Protein AF-A0A835A3Q5-F1 (afdb_monomer)

Structure (mmCIF, N/CA/C/O backbone):
data_AF-A0A835A3Q5-F1
#
_entry.id   AF-A0A835A3Q5-F1
#
loop_
_atom_site.group_PDB
_atom_site.id
_atom_site.type_symbol
_atom_site.label_atom_id
_atom_site.label_alt_id
_atom_site.label_comp_id
_atom_site.label_asym_id
_atom_site.label_entity_id
_atom_site.label_seq_id
_atom_site.pdbx_PDB_ins_code
_atom_site.Cartn_x
_atom_site.Cartn_y
_atom_site.Cartn_z
_atom_site.occupancy
_atom_site.B_iso_or_equiv
_atom_site.auth_seq_id
_atom_site.auth_comp_id
_atom_site.auth_asym_id
_atom_site.auth_atom_id
_atom_site.pdbx_PDB_model_num
ATOM 1 N N . MET A 1 1 ? -28.099 3.106 15.266 1.00 42.59 1 MET A N 1
ATOM 2 C CA . MET A 1 1 ? -26.995 2.914 14.306 1.00 42.59 1 MET A CA 1
ATOM 3 C C . MET A 1 1 ? -25.871 3.809 14.776 1.00 42.59 1 MET A C 1
ATOM 5 O O . MET A 1 1 ? -26.064 5.013 14.801 1.00 42.59 1 MET A O 1
ATOM 9 N N . VAL A 1 2 ? -24.796 3.236 15.315 1.00 49.69 2 VAL A N 1
ATOM 10 C CA . VAL A 1 2 ? -23.665 4.020 15.823 1.00 49.69 2 VAL A CA 1
ATOM 11 C C . VAL A 1 2 ? -22.774 4.355 14.636 1.00 49.69 2 VAL A C 1
ATOM 13 O O . VAL A 1 2 ? -22.034 3.507 14.149 1.00 49.69 2 VAL A O 1
ATOM 16 N N . GLU A 1 3 ? -22.913 5.569 14.110 1.00 52.03 3 GLU A N 1
ATOM 17 C CA . GLU A 1 3 ? -21.874 6.146 13.265 1.00 52.03 3 GLU A CA 1
ATOM 18 C C . GLU A 1 3 ? -20.601 6.182 14.109 1.00 52.03 3 GLU A C 1
ATOM 20 O O . GLU A 1 3 ? -20.527 6.871 15.128 1.00 52.03 3 GLU A O 1
ATOM 25 N N . ALA A 1 4 ? -19.637 5.336 13.757 1.00 55.69 4 ALA A N 1
ATOM 26 C CA . ALA A 1 4 ? -18.360 5.279 14.436 1.00 55.69 4 ALA A CA 1
ATOM 27 C C . ALA A 1 4 ? -17.599 6.571 14.118 1.00 55.69 4 ALA A C 1
ATOM 29 O O . ALA A 1 4 ? -16.970 6.708 13.072 1.00 55.69 4 ALA A O 1
ATOM 30 N N . THR A 1 5 ? -17.681 7.535 15.029 1.00 60.12 5 THR A N 1
ATOM 31 C CA . THR A 1 5 ? -16.909 8.778 15.037 1.00 60.12 5 THR A CA 1
ATOM 32 C C . THR A 1 5 ? -15.443 8.486 15.365 1.00 60.12 5 THR A C 1
ATOM 34 O O . THR A 1 5 ? -14.945 8.852 16.427 1.00 60.12 5 THR A O 1
ATOM 37 N N . MET A 1 6 ? -14.739 7.780 14.485 1.00 59.06 6 MET A N 1
ATOM 38 C CA . MET A 1 6 ? -13.281 7.706 14.520 1.00 59.06 6 MET A CA 1
ATOM 39 C C . MET A 1 6 ? -12.750 8.474 13.316 1.00 59.06 6 MET A C 1
ATOM 41 O O . MET A 1 6 ? -12.572 7.930 12.233 1.00 59.06 6 MET A O 1
ATOM 45 N N . SER A 1 7 ? -12.512 9.772 13.515 1.00 66.38 7 SER A N 1
ATOM 46 C CA . SER A 1 7 ? -11.921 10.675 12.515 1.00 66.38 7 SER A CA 1
ATOM 47 C C . SER A 1 7 ? -10.456 10.346 12.196 1.00 66.38 7 SER A C 1
ATOM 49 O O . SER A 1 7 ? -9.840 11.006 11.363 1.00 66.38 7 SER A O 1
ATOM 51 N N . SER A 1 8 ? -9.875 9.362 12.884 1.00 64.25 8 SER A N 1
ATOM 52 C CA . SER A 1 8 ? -8.504 8.907 12.713 1.00 64.25 8 SER A CA 1
ATOM 53 C C . SER A 1 8 ? -8.434 7.389 12.856 1.00 64.25 8 SER A C 1
ATOM 55 O O . SER A 1 8 ? -9.007 6.800 13.771 1.00 64.25 8 SER A O 1
ATOM 57 N N . ILE A 1 9 ? -7.70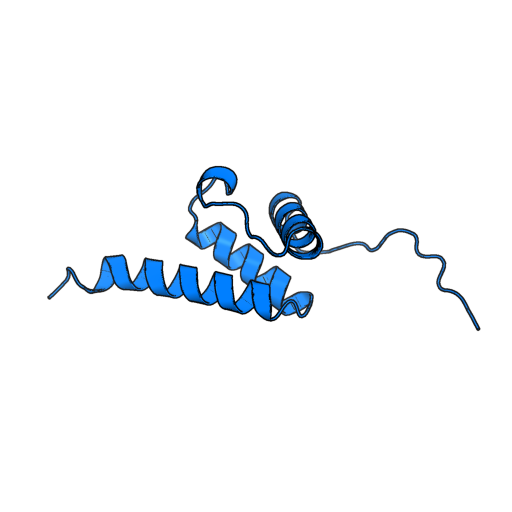7 6.759 11.936 1.00 75.50 9 ILE A N 1
ATOM 58 C CA . ILE A 1 9 ? -7.385 5.335 11.975 1.00 75.50 9 ILE A CA 1
ATOM 59 C C . ILE A 1 9 ? -5.887 5.249 12.238 1.00 75.50 9 ILE A C 1
ATOM 61 O O . ILE A 1 9 ? -5.082 5.798 11.485 1.00 75.50 9 ILE A O 1
ATOM 65 N N . THR A 1 10 ? -5.504 4.595 13.329 1.00 75.75 10 THR A N 1
ATOM 66 C CA . THR A 1 10 ? -4.099 4.328 13.636 1.00 75.75 10 THR A CA 1
ATOM 67 C C . THR A 1 10 ? -3.612 3.184 12.762 1.00 75.75 10 THR A C 1
ATOM 69 O O . THR A 1 10 ? -4.003 2.033 12.953 1.00 75.75 10 THR A O 1
ATOM 72 N N . LEU A 1 11 ? -2.756 3.503 11.799 1.00 75.88 11 LEU A N 1
ATOM 73 C CA . LEU A 1 11 ? -2.113 2.512 10.950 1.00 75.88 11 LEU A CA 1
ATOM 74 C C . LEU A 1 11 ? -0.818 2.068 11.632 1.00 75.88 11 LEU A C 1
ATOM 76 O O . LEU A 1 11 ? 0.139 2.835 11.724 1.00 75.88 11 LEU A O 1
ATOM 80 N N . HIS A 1 12 ? -0.807 0.847 12.156 1.00 73.69 12 HIS A N 1
ATOM 81 C CA . HIS A 1 12 ? 0.386 0.252 12.753 1.00 73.69 12 HIS A CA 1
ATO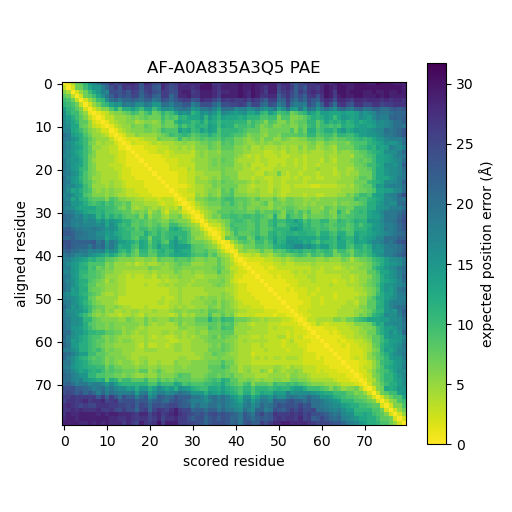M 82 C C . HIS A 1 12 ? 1.198 -0.468 11.674 1.00 73.69 12 HIS A C 1
ATOM 84 O O . HIS A 1 12 ? 0.625 -1.044 10.749 1.00 73.69 12 HIS A O 1
ATOM 90 N N . ASP A 1 13 ? 2.527 -0.454 11.818 1.00 73.31 13 ASP A N 1
ATOM 91 C CA . ASP A 1 13 ? 3.444 -1.211 10.954 1.00 73.31 13 ASP A CA 1
ATOM 92 C C . ASP A 1 13 ? 3.433 -0.751 9.478 1.00 73.31 13 ASP A C 1
ATOM 94 O O . ASP A 1 13 ? 3.648 -1.529 8.550 1.00 73.31 13 ASP A O 1
ATOM 98 N N . ILE A 1 14 ? 3.164 0.541 9.257 1.00 77.69 14 ILE A N 1
ATOM 99 C CA . ILE A 1 14 ? 3.337 1.208 7.967 1.00 77.69 14 ILE A CA 1
ATOM 100 C C . ILE A 1 14 ? 4.228 2.434 8.144 1.00 77.69 14 ILE A C 1
ATOM 102 O O . ILE A 1 14 ? 4.007 3.265 9.026 1.00 77.69 14 ILE A O 1
ATOM 106 N N . GLU A 1 15 ? 5.246 2.562 7.299 1.00 80.06 15 GLU A N 1
ATOM 107 C CA . GLU A 1 15 ? 6.053 3.776 7.283 1.00 80.06 15 GLU A CA 1
ATOM 108 C C . GLU A 1 15 ? 5.275 4.932 6.639 1.00 80.06 15 GLU A C 1
ATOM 110 O O . GLU A 1 15 ? 4.537 4.729 5.668 1.00 80.06 15 GLU A O 1
ATOM 115 N N . PRO A 1 16 ? 5.454 6.174 7.122 1.00 79.81 16 PRO A N 1
ATOM 116 C CA . PRO A 1 16 ? 4.750 7.335 6.583 1.00 79.81 16 PRO A CA 1
ATOM 117 C C . PRO A 1 16 ? 5.039 7.562 5.092 1.00 79.81 16 PRO A C 1
ATOM 119 O O . PRO A 1 16 ? 4.175 8.061 4.372 1.00 79.81 16 PRO A O 1
ATOM 122 N N . ALA A 1 17 ? 6.222 7.163 4.611 1.00 79.19 17 ALA A N 1
ATOM 123 C CA . ALA A 1 17 ? 6.561 7.187 3.191 1.00 79.19 17 ALA A CA 1
ATOM 124 C C . ALA A 1 17 ? 5.694 6.200 2.388 1.00 79.19 17 ALA A C 1
ATOM 126 O O . ALA A 1 17 ? 5.027 6.604 1.440 1.00 79.19 17 ALA A O 1
ATOM 127 N N . THR A 1 18 ? 5.612 4.940 2.824 1.00 80.69 18 THR A N 1
ATOM 128 C CA . THR A 1 18 ? 4.756 3.902 2.227 1.00 80.69 18 THR A CA 1
ATOM 129 C C . THR A 1 18 ? 3.292 4.330 2.194 1.00 80.69 18 THR A C 1
ATOM 131 O O . THR A 1 18 ? 2.629 4.209 1.166 1.00 80.69 18 THR A O 1
ATOM 134 N N . PHE A 1 19 ? 2.787 4.897 3.293 1.00 82.88 19 PHE A N 1
ATOM 135 C CA . PHE A 1 19 ? 1.400 5.345 3.369 1.00 82.88 19 PHE A CA 1
ATOM 136 C C . PHE A 1 19 ? 1.085 6.479 2.387 1.00 82.88 19 PHE A C 1
ATOM 138 O O . PHE A 1 19 ? 0.040 6.458 1.738 1.00 82.88 19 PHE A O 1
ATOM 145 N N . ARG A 1 20 ? 1.996 7.449 2.225 1.00 82.00 20 ARG A N 1
ATOM 146 C CA . ARG A 1 20 ? 1.838 8.514 1.220 1.00 82.00 20 ARG A CA 1
ATOM 14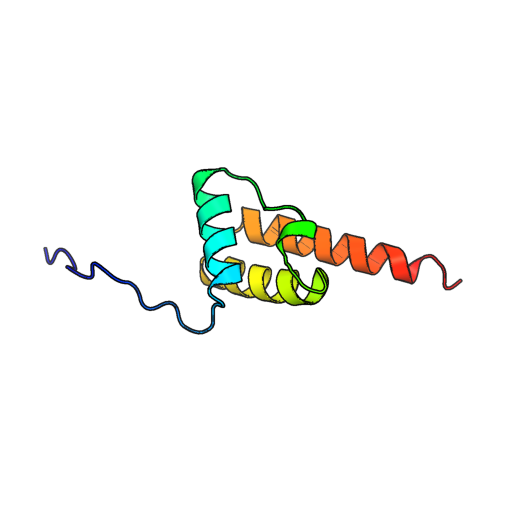7 C C . ARG A 1 20 ? 1.705 7.948 -0.187 1.00 82.00 20 ARG A C 1
ATOM 149 O O . ARG A 1 20 ? 0.850 8.405 -0.936 1.00 82.00 20 ARG A O 1
ATOM 156 N N . ILE A 1 21 ? 2.501 6.934 -0.517 1.00 81.62 21 ILE A N 1
ATOM 157 C CA . ILE A 1 21 ? 2.432 6.265 -1.816 1.00 81.62 21 ILE A CA 1
ATOM 158 C C . ILE A 1 21 ? 1.095 5.541 -1.990 1.00 81.62 21 ILE A C 1
ATOM 160 O O . ILE A 1 21 ? 0.478 5.662 -3.043 1.00 81.62 21 ILE A O 1
ATOM 164 N N . MET A 1 22 ? 0.622 4.825 -0.966 1.00 82.50 22 MET A N 1
ATOM 165 C CA . MET A 1 22 ? -0.683 4.156 -1.017 1.00 82.50 22 MET A CA 1
ATOM 166 C C . MET A 1 22 ? -1.821 5.150 -1.231 1.00 82.50 22 MET A C 1
ATOM 168 O O . MET A 1 22 ? -2.684 4.914 -2.071 1.00 82.50 22 MET A O 1
ATOM 172 N N . LEU A 1 23 ? -1.807 6.274 -0.508 1.00 83.56 23 LEU A N 1
ATOM 173 C CA . LEU A 1 23 ? -2.778 7.346 -0.703 1.00 83.56 23 LEU A CA 1
ATOM 174 C C . LEU A 1 23 ? -2.699 7.901 -2.121 1.00 83.56 23 LEU A C 1
ATOM 176 O O . LEU A 1 23 ? -3.715 7.997 -2.795 1.00 83.56 23 LEU A O 1
ATOM 180 N N . GLN A 1 24 ? -1.502 8.225 -2.601 1.00 83.44 24 GLN A N 1
ATOM 181 C CA . GLN A 1 24 ? -1.331 8.736 -3.953 1.00 83.44 24 GLN A CA 1
ATOM 182 C C . GLN A 1 24 ? -1.863 7.739 -4.984 1.00 83.44 24 GLN A C 1
ATOM 184 O O . GLN A 1 24 ? -2.678 8.118 -5.812 1.00 83.44 24 GLN A O 1
ATOM 189 N N . PHE A 1 25 ? -1.534 6.453 -4.861 1.00 84.12 25 PHE A N 1
ATOM 190 C CA . PHE A 1 25 ? -2.088 5.407 -5.714 1.00 84.12 25 PHE A CA 1
ATOM 191 C C . PHE A 1 25 ? -3.619 5.336 -5.632 1.00 84.12 25 PHE A C 1
ATOM 193 O O . PHE A 1 25 ? -4.278 5.217 -6.654 1.00 84.12 25 PHE A O 1
ATOM 200 N N . MET A 1 26 ? -4.213 5.467 -4.447 1.00 82.38 26 MET A N 1
ATOM 201 C CA . MET A 1 26 ? -5.670 5.438 -4.294 1.00 82.38 26 MET A CA 1
ATOM 202 C C . MET A 1 26 ? -6.367 6.639 -4.956 1.00 82.38 26 MET A C 1
ATOM 204 O O . MET A 1 26 ? -7.499 6.510 -5.416 1.00 82.38 26 MET A O 1
ATOM 208 N N . TYR A 1 27 ? -5.698 7.792 -5.024 1.00 84.00 27 TYR A N 1
ATOM 209 C CA . TYR A 1 27 ? -6.246 9.022 -5.605 1.00 84.00 27 TYR A CA 1
ATOM 210 C C . TYR A 1 27 ? -5.901 9.225 -7.088 1.00 84.00 27 TYR A C 1
ATOM 212 O O . TYR A 1 27 ? -6.697 9.807 -7.820 1.00 84.00 27 TYR A O 1
ATOM 220 N N . THR A 1 28 ? -4.726 8.784 -7.538 1.00 82.12 28 THR A N 1
ATOM 221 C CA . THR A 1 28 ? -4.221 8.999 -8.905 1.00 82.12 28 THR A CA 1
ATOM 222 C C . THR A 1 28 ? -4.066 7.711 -9.706 1.00 82.12 28 THR A C 1
ATOM 224 O O . THR A 1 28 ? -3.665 7.778 -10.863 1.00 82.12 28 THR A O 1
ATOM 227 N N . ASP A 1 29 ? -4.338 6.549 -9.106 1.00 80.12 29 ASP A N 1
ATOM 228 C CA . ASP A 1 29 ? -4.201 5.212 -9.710 1.00 80.12 29 ASP A CA 1
ATOM 229 C C . ASP A 1 29 ? -2.785 4.915 -10.257 1.00 80.12 29 ASP A C 1
ATOM 231 O O . ASP A 1 29 ? -2.572 4.002 -11.058 1.00 80.12 29 ASP A O 1
ATOM 235 N N . ALA A 1 30 ? -1.802 5.694 -9.794 1.00 77.12 30 ALA A N 1
ATOM 236 C CA . ALA A 1 30 ? -0.430 5.720 -10.280 1.00 77.12 30 ALA A CA 1
ATOM 237 C C . ALA A 1 30 ? 0.554 5.623 -9.113 1.00 77.12 30 ALA A C 1
ATOM 239 O O . ALA A 1 30 ? 0.434 6.347 -8.122 1.00 77.12 30 ALA A O 1
ATOM 240 N N . LEU A 1 31 ? 1.537 4.730 -9.243 1.00 73.00 31 LEU A N 1
ATOM 241 C CA . LEU A 1 31 ? 2.651 4.649 -8.306 1.00 73.00 31 LEU A CA 1
ATOM 242 C C . LEU A 1 31 ? 3.697 5.727 -8.621 1.00 73.00 31 LEU A C 1
ATOM 244 O O . LEU A 1 31 ? 3.990 5.968 -9.794 1.00 73.00 31 LEU A O 1
ATOM 248 N N . PRO A 1 32 ? 4.310 6.332 -7.595 1.00 69.88 32 PRO A N 1
ATOM 249 C CA . PRO A 1 32 ? 5.497 7.142 -7.774 1.00 69.88 32 PRO A CA 1
ATOM 250 C C . PRO A 1 32 ? 6.639 6.282 -8.329 1.00 69.88 32 PRO A C 1
ATOM 252 O O . PRO A 1 32 ? 6.761 5.093 -8.023 1.00 69.88 32 PRO A O 1
ATOM 255 N N . GLY A 1 33 ? 7.450 6.890 -9.194 1.00 66.12 33 GLY A N 1
ATOM 256 C CA . GLY A 1 33 ? 8.622 6.239 -9.775 1.00 66.12 33 GLY A CA 1
ATOM 257 C C . GLY A 1 33 ? 9.686 5.929 -8.723 1.00 66.12 33 GLY A C 1
ATOM 258 O O . GLY A 1 33 ? 9.706 6.552 -7.664 1.00 66.12 33 GLY A O 1
ATOM 259 N N . ASP A 1 34 ? 10.583 4.996 -9.043 1.00 64.75 34 ASP A N 1
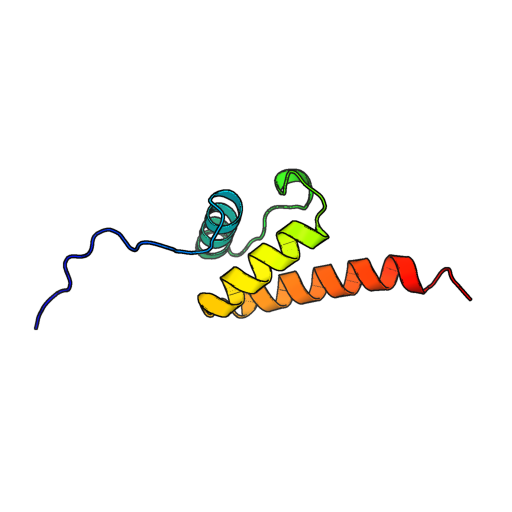ATOM 260 C CA . ASP A 1 34 ? 11.675 4.518 -8.178 1.00 64.75 34 ASP A CA 1
ATOM 261 C C . ASP A 1 34 ? 12.548 5.649 -7.602 1.00 64.75 34 ASP A C 1
ATOM 263 O O . ASP A 1 34 ? 13.035 5.553 -6.481 1.00 64.75 34 ASP A O 1
ATOM 267 N N . ASP A 1 35 ? 12.634 6.780 -8.304 1.00 61.34 35 ASP A N 1
ATOM 268 C CA . ASP A 1 35 ? 13.330 7.996 -7.863 1.00 61.34 35 ASP A CA 1
ATOM 269 C C . ASP A 1 35 ? 12.719 8.635 -6.594 1.00 61.34 35 ASP A C 1
ATOM 271 O O . ASP A 1 35 ? 13.421 9.178 -5.744 1.00 61.34 35 ASP A O 1
ATOM 275 N N . GLN A 1 36 ? 11.400 8.510 -6.405 1.00 61.56 36 GLN A N 1
ATOM 276 C CA . GLN A 1 36 ? 10.688 9.021 -5.225 1.00 61.56 36 GLN A CA 1
ATOM 277 C C . GLN A 1 36 ? 10.729 8.067 -4.025 1.00 61.56 36 GLN A C 1
ATOM 279 O O . GLN A 1 36 ? 10.296 8.449 -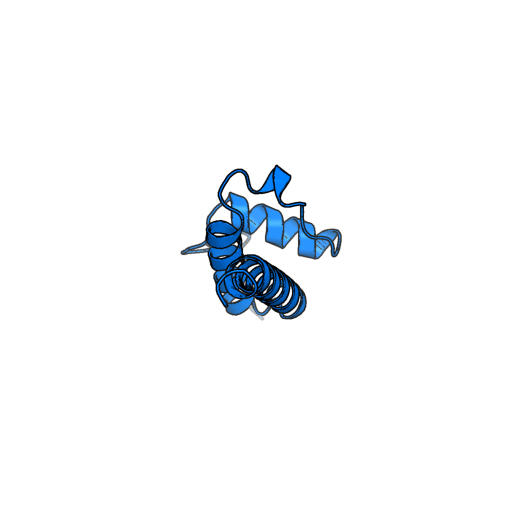2.936 1.00 61.56 36 GLN A O 1
ATOM 284 N N . LEU A 1 37 ? 11.233 6.840 -4.202 1.00 65.50 37 LEU A N 1
ATOM 285 C CA . LEU A 1 37 ? 11.300 5.843 -3.133 1.00 65.50 37 LEU A CA 1
ATOM 286 C C . LEU A 1 37 ? 12.496 6.071 -2.181 1.00 65.50 37 LEU A C 1
ATOM 288 O O . LEU A 1 37 ? 12.554 5.473 -1.113 1.00 65.50 37 LEU A O 1
ATOM 292 N N . GLY A 1 38 ? 13.419 6.993 -2.486 1.00 55.28 38 GLY A N 1
ATOM 293 C CA . GLY A 1 38 ? 14.417 7.493 -1.522 1.00 55.28 38 GLY A CA 1
ATOM 294 C C . GLY A 1 38 ? 15.336 6.430 -0.894 1.00 55.28 38 GLY A C 1
ATOM 295 O O . GLY A 1 38 ? 15.969 6.694 0.127 1.00 55.28 38 GLY A O 1
ATOM 296 N N . GLY A 1 39 ? 15.402 5.234 -1.482 1.00 62.44 39 GLY A N 1
ATOM 297 C CA . GLY A 1 39 ? 16.108 4.065 -0.968 1.00 62.44 39 GLY A CA 1
ATOM 298 C C . GLY A 1 39 ? 16.144 2.936 -2.004 1.00 62.44 39 GLY A C 1
ATOM 299 O O . GLY A 1 39 ? 15.608 3.102 -3.101 1.00 62.44 39 GLY A O 1
ATOM 300 N N . PRO A 1 40 ? 16.783 1.794 -1.688 1.00 64.31 40 PRO A N 1
ATOM 301 C CA . PRO A 1 40 ? 16.828 0.655 -2.596 1.00 64.31 40 PRO A CA 1
ATOM 302 C C . PRO A 1 40 ? 15.393 0.217 -2.936 1.00 64.31 40 PRO A C 1
ATOM 304 O O . PRO A 1 40 ? 14.611 -0.051 -2.014 1.00 64.31 40 PRO A O 1
ATOM 307 N N . PRO A 1 41 ? 15.031 0.150 -4.231 1.00 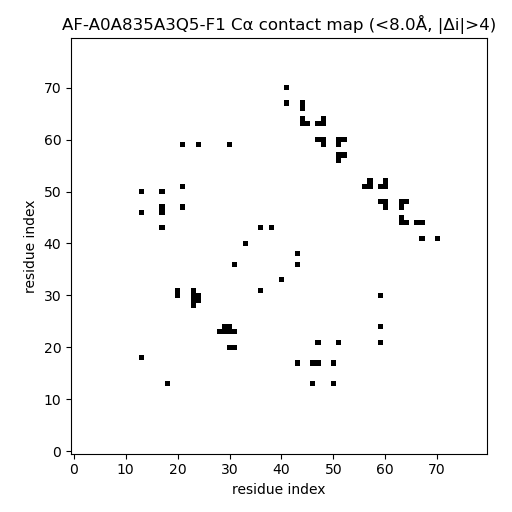69.62 41 PRO A N 1
ATOM 308 C CA . PRO A 1 41 ? 13.648 -0.029 -4.660 1.00 69.62 41 PRO A CA 1
ATOM 309 C C . PRO A 1 41 ? 13.039 -1.307 -4.082 1.00 69.62 41 PRO A C 1
ATOM 311 O O . PRO A 1 41 ? 11.896 -1.276 -3.645 1.00 69.62 41 PRO A O 1
ATOM 314 N N . VAL A 1 42 ? 13.823 -2.382 -3.957 1.00 73.88 42 VAL A N 1
ATOM 315 C CA . VAL A 1 42 ? 13.417 -3.695 -3.424 1.00 73.88 42 VAL A CA 1
ATOM 316 C C . VAL A 1 42 ? 12.860 -3.627 -1.997 1.00 73.88 42 VAL A C 1
ATOM 318 O O . VAL A 1 42 ? 11.776 -4.146 -1.726 1.00 73.88 42 VAL A O 1
ATOM 321 N N . ASP A 1 43 ? 13.570 -2.963 -1.082 1.00 77.88 43 ASP A N 1
ATOM 322 C CA . ASP A 1 43 ? 13.223 -2.916 0.347 1.00 77.88 43 ASP A CA 1
ATOM 323 C C . ASP A 1 43 ? 11.924 -2.128 0.565 1.00 77.88 43 ASP A C 1
ATOM 325 O O . ASP A 1 43 ? 11.020 -2.519 1.309 1.00 77.88 43 ASP A O 1
ATOM 329 N N . MET A 1 44 ? 11.781 -1.029 -0.174 1.00 77.31 44 MET A N 1
ATOM 330 C CA . MET A 1 44 ? 10.570 -0.230 -0.138 1.00 77.31 44 MET A CA 1
ATOM 331 C C . MET A 1 44 ? 9.411 -0.896 -0.894 1.00 77.31 44 MET A C 1
ATOM 333 O O . MET A 1 44 ? 8.275 -0.810 -0.426 1.00 77.31 44 MET A O 1
ATOM 337 N N . MET A 1 45 ? 9.673 -1.641 -1.975 1.00 78.81 45 MET A N 1
ATOM 338 C CA . MET A 1 45 ? 8.671 -2.478 -2.646 1.00 78.81 45 MET A CA 1
ATOM 339 C C . MET A 1 45 ? 8.127 -3.552 -1.702 1.00 78.81 45 MET A C 1
ATOM 341 O O . MET A 1 45 ? 6.919 -3.767 -1.668 1.00 78.81 45 MET A O 1
ATOM 345 N N . HIS A 1 46 ? 8.990 -4.194 -0.903 1.00 81.50 46 HIS A N 1
ATOM 346 C CA . HIS A 1 46 ? 8.591 -5.174 0.114 1.00 81.50 46 HIS A CA 1
ATOM 347 C C . HIS A 1 46 ? 7.651 -4.552 1.146 1.00 81.50 46 HIS A C 1
ATOM 349 O O . HIS A 1 46 ? 6.589 -5.104 1.441 1.00 81.50 46 HIS A O 1
ATOM 355 N N . LYS A 1 47 ? 8.009 -3.376 1.669 1.00 83.75 47 LYS A N 1
ATOM 356 C CA . LYS A 1 47 ? 7.180 -2.642 2.636 1.00 83.75 47 LYS A CA 1
ATOM 357 C C . LYS A 1 47 ? 5.846 -2.215 2.031 1.00 83.75 47 LYS A C 1
ATOM 359 O O . LYS A 1 47 ? 4.809 -2.321 2.686 1.00 83.75 47 LYS A O 1
ATOM 364 N N . LEU A 1 48 ? 5.855 -1.760 0.777 1.00 83.12 48 LEU A N 1
ATOM 365 C CA . LEU A 1 48 ? 4.643 -1.368 0.065 1.00 83.12 48 LEU A CA 1
ATOM 366 C C . LEU A 1 48 ? 3.746 -2.564 -0.244 1.00 83.12 48 LEU A C 1
ATOM 368 O O . LEU A 1 48 ? 2.534 -2.456 -0.104 1.00 83.12 48 LEU A O 1
ATOM 372 N N . LEU A 1 49 ? 4.330 -3.707 -0.602 1.00 84.25 49 LEU A N 1
ATOM 373 C CA . LEU A 1 49 ? 3.622 -4.965 -0.808 1.00 84.25 49 LEU A CA 1
ATOM 374 C C . LEU A 1 49 ? 2.955 -5.444 0.486 1.00 84.25 49 LEU A C 1
ATOM 376 O O . LEU A 1 49 ? 1.773 -5.769 0.467 1.00 84.25 49 LEU A O 1
ATOM 380 N N . ALA A 1 50 ? 3.677 -5.433 1.612 1.00 86.00 50 ALA A N 1
ATOM 381 C CA . ALA A 1 50 ? 3.133 -5.815 2.915 1.00 86.00 50 ALA A CA 1
ATOM 382 C C . ALA A 1 50 ? 1.971 -4.905 3.341 1.00 86.00 50 ALA A C 1
A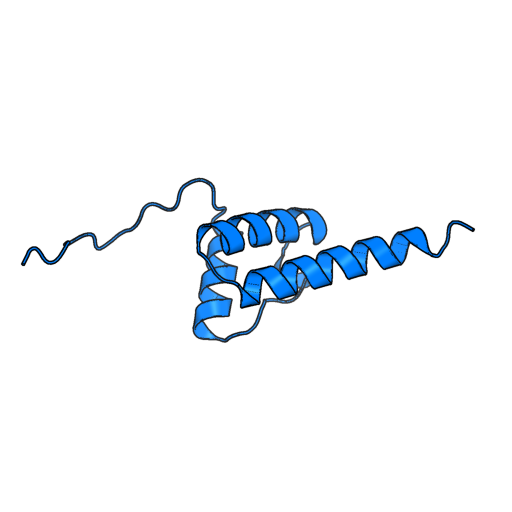TOM 384 O O . ALA A 1 50 ? 0.949 -5.376 3.840 1.00 86.00 50 ALA A O 1
ATOM 385 N N . ALA A 1 51 ? 2.097 -3.598 3.105 1.00 84.50 51 ALA A N 1
ATOM 386 C CA . ALA A 1 51 ? 1.016 -2.660 3.360 1.00 84.50 51 ALA A CA 1
ATOM 387 C C . ALA A 1 51 ? -0.168 -2.888 2.401 1.00 84.50 51 ALA A C 1
ATOM 389 O O . ALA A 1 51 ? -1.306 -2.996 2.849 1.00 84.50 51 ALA A O 1
ATOM 390 N N . ALA A 1 52 ? 0.076 -3.033 1.098 1.00 85.19 52 ALA A N 1
ATOM 391 C CA . ALA A 1 52 ? -0.963 -3.309 0.109 1.00 85.19 52 ALA A CA 1
ATOM 392 C C . ALA A 1 52 ? -1.741 -4.593 0.427 1.00 85.19 52 ALA A C 1
ATOM 394 O O . ALA A 1 52 ? -2.964 -4.597 0.319 1.00 85.19 52 ALA A O 1
ATOM 395 N N . ASP A 1 53 ? -1.055 -5.648 0.868 1.00 85.38 53 ASP A N 1
ATOM 396 C CA . ASP A 1 53 ? -1.673 -6.907 1.283 1.00 85.38 53 ASP A CA 1
ATOM 397 C C . ASP A 1 53 ? -2.550 -6.723 2.535 1.00 85.38 53 ASP A C 1
ATOM 399 O O . ASP A 1 53 ? -3.700 -7.157 2.550 1.00 85.38 53 ASP A O 1
ATOM 403 N N . ARG A 1 54 ? -2.076 -5.970 3.541 1.00 84.44 54 ARG A N 1
ATOM 404 C CA . ARG A 1 54 ? -2.865 -5.654 4.749 1.00 84.44 54 ARG A CA 1
ATOM 405 C C . ARG A 1 54 ? -4.118 -4.824 4.477 1.00 84.44 54 ARG A C 1
ATOM 407 O O . ARG A 1 54 ? -5.128 -5.033 5.142 1.00 84.44 54 ARG A O 1
ATOM 414 N N . TYR A 1 55 ? -4.051 -3.874 3.547 1.00 80.81 55 TYR A N 1
ATOM 415 C CA . TYR A 1 55 ? -5.176 -2.992 3.203 1.00 80.81 55 TYR A CA 1
ATOM 416 C C . TYR A 1 55 ? -5.987 -3.487 1.996 1.00 80.81 55 TYR A C 1
ATOM 418 O O . TYR A 1 55 ? -6.826 -2.744 1.491 1.00 80.81 55 TYR A O 1
ATOM 426 N N . ALA A 1 56 ? -5.750 -4.723 1.536 1.00 82.75 56 ALA A N 1
ATOM 427 C CA . ALA A 1 56 ? -6.421 -5.336 0.388 1.00 82.75 56 ALA A CA 1
ATOM 428 C C . ALA A 1 56 ? -6.399 -4.462 -0.887 1.00 82.75 56 ALA A C 1
ATOM 430 O O . ALA A 1 56 ? -7.372 -4.381 -1.635 1.00 82.75 56 ALA A O 1
ATOM 431 N N . LEU A 1 57 ? -5.273 -3.790 -1.147 1.00 84.12 57 LEU A N 1
ATOM 432 C CA . LEU A 1 57 ? -5.046 -3.053 -2.390 1.00 84.12 57 LEU A CA 1
ATOM 433 C C . LEU A 1 57 ? -4.462 -3.992 -3.454 1.00 84.12 57 LEU A C 1
ATOM 435 O O . LEU A 1 57 ? -3.277 -3.911 -3.785 1.00 84.12 57 LEU A O 1
ATOM 439 N N . ASP A 1 58 ? -5.294 -4.877 -4.009 1.00 83.50 58 ASP A N 1
ATOM 440 C CA . ASP A 1 58 ? -4.872 -5.916 -4.964 1.00 83.50 58 ASP A CA 1
ATOM 441 C C . ASP A 1 58 ? -4.086 -5.370 -6.164 1.00 83.50 58 ASP A C 1
ATOM 443 O O . ASP A 1 58 ? -3.078 -5.946 -6.578 1.00 83.50 58 ASP A O 1
ATOM 447 N N . ARG A 1 59 ? -4.501 -4.218 -6.702 1.00 84.69 59 ARG A N 1
ATOM 448 C CA . ARG A 1 59 ? -3.837 -3.593 -7.856 1.00 84.69 59 ARG A CA 1
ATOM 449 C C . ARG A 1 59 ? -2.433 -3.096 -7.508 1.00 84.69 59 ARG A C 1
ATOM 451 O O . ARG A 1 59 ? -1.500 -3.319 -8.272 1.00 84.69 59 ARG A O 1
ATOM 458 N N . LEU A 1 60 ? -2.273 -2.488 -6.332 1.00 83.88 60 LEU A N 1
ATOM 459 C CA . LEU A 1 60 ? -0.980 -2.027 -5.828 1.00 83.88 60 LEU A CA 1
ATOM 460 C C . LEU A 1 60 ? -0.044 -3.210 -5.549 1.00 83.88 60 LEU A C 1
ATOM 462 O O . LEU A 1 60 ? 1.121 -3.198 -5.941 1.00 83.88 60 LEU A O 1
ATOM 466 N N . LYS A 1 61 ? -0.588 -4.262 -4.933 1.00 84.06 61 LYS A N 1
ATOM 467 C CA . LYS A 1 61 ? 0.103 -5.524 -4.658 1.00 84.06 61 LYS A CA 1
ATOM 468 C C . LYS A 1 61 ? 0.639 -6.176 -5.934 1.00 84.06 61 LYS A C 1
ATOM 470 O O . LYS A 1 61 ? 1.798 -6.585 -5.952 1.00 84.06 61 LYS A O 1
ATOM 475 N N . LEU A 1 62 ? -0.164 -6.237 -7.000 1.00 84.38 62 LEU A N 1
ATOM 476 C CA . LEU A 1 62 ? 0.261 -6.810 -8.280 1.00 84.38 62 LEU A CA 1
ATOM 477 C C . LEU A 1 62 ? 1.446 -6.039 -8.880 1.00 84.38 62 LEU A C 1
ATOM 479 O O . LEU A 1 62 ? 2.411 -6.651 -9.328 1.00 84.38 62 LEU A O 1
ATOM 483 N N . ILE A 1 63 ? 1.394 -4.704 -8.851 1.00 82.75 63 ILE A N 1
ATOM 484 C CA . ILE A 1 63 ? 2.454 -3.862 -9.417 1.00 82.75 63 ILE A CA 1
ATOM 485 C C . ILE A 1 63 ? 3.753 -4.009 -8.614 1.00 82.75 63 ILE A C 1
ATOM 487 O O . ILE A 1 63 ? 4.820 -4.160 -9.207 1.00 82.75 63 ILE A O 1
ATOM 491 N N . CYS A 1 64 ? 3.675 -4.035 -7.280 1.00 82.69 64 CYS A N 1
ATOM 492 C CA . CYS A 1 64 ? 4.841 -4.299 -6.435 1.00 82.69 64 CYS A CA 1
ATOM 493 C C . CYS A 1 64 ? 5.457 -5.667 -6.712 1.00 82.69 64 CYS A C 1
ATOM 495 O O . CYS A 1 64 ? 6.668 -5.762 -6.887 1.00 82.69 64 CYS A O 1
ATOM 497 N N . ALA A 1 65 ? 4.633 -6.716 -6.773 1.00 81.62 65 ALA A N 1
ATOM 498 C CA . ALA A 1 65 ? 5.095 -8.069 -7.067 1.00 81.62 65 ALA A CA 1
ATOM 499 C C . ALA A 1 65 ? 5.748 -8.159 -8.455 1.00 81.62 65 ALA A C 1
ATOM 501 O O . ALA A 1 65 ? 6.762 -8.833 -8.613 1.00 81.62 65 ALA A O 1
ATOM 502 N N . GLN A 1 66 ? 5.204 -7.447 -9.445 1.00 82.88 66 GLN A N 1
ATOM 503 C CA . GLN A 1 66 ? 5.765 -7.403 -10.791 1.00 82.88 66 GLN A CA 1
ATOM 504 C C . GLN A 1 66 ? 7.119 -6.690 -10.825 1.00 82.88 66 GLN A C 1
ATOM 506 O O . GLN A 1 66 ? 8.057 -7.242 -11.388 1.00 82.88 66 GLN A O 1
ATOM 511 N N . LYS A 1 67 ? 7.252 -5.527 -10.174 1.00 78.19 67 LYS A N 1
ATOM 512 C CA . LYS A 1 67 ? 8.544 -4.831 -10.065 1.00 78.19 67 LYS A CA 1
ATOM 513 C C . LYS A 1 67 ? 9.595 -5.670 -9.336 1.00 78.19 67 LYS A C 1
ATOM 515 O O . LYS A 1 67 ? 10.728 -5.745 -9.783 1.00 78.19 67 LYS A O 1
ATOM 520 N N . LEU A 1 68 ? 9.208 -6.337 -8.249 1.00 78.81 68 LEU A N 1
ATOM 521 C CA . LEU A 1 68 ? 10.081 -7.263 -7.522 1.00 78.81 68 LEU A CA 1
ATOM 522 C C . LEU A 1 68 ? 10.546 -8.440 -8.381 1.00 78.81 68 LEU A C 1
ATOM 524 O O . LEU A 1 68 ? 11.698 -8.855 -8.291 1.00 78.81 68 LEU A O 1
ATOM 528 N N . CYS A 1 69 ? 9.652 -8.986 -9.205 1.00 77.31 69 CYS A N 1
ATOM 529 C CA . CYS A 1 69 ? 9.988 -10.075 -10.112 1.00 77.31 69 CYS A CA 1
ATOM 530 C C . CYS A 1 69 ? 10.915 -9.620 -11.249 1.00 77.31 69 CYS A C 1
ATOM 532 O O . CYS A 1 69 ? 11.780 -10.391 -11.659 1.00 77.31 69 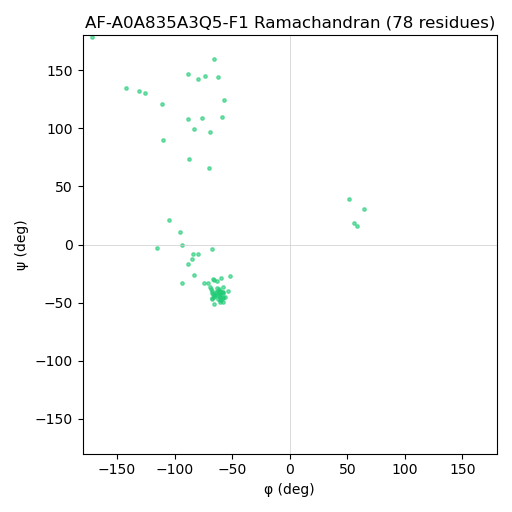CYS A O 1
ATOM 534 N N . ASP A 1 70 ? 10.728 -8.400 -11.759 1.00 74.56 70 ASP A N 1
ATOM 535 C CA . ASP A 1 70 ? 11.568 -7.806 -12.805 1.00 74.56 70 ASP A CA 1
ATOM 536 C C . ASP A 1 70 ? 12.998 -7.565 -12.296 1.00 74.56 70 ASP A C 1
ATOM 538 O O . ASP A 1 70 ? 13.962 -7.994 -12.929 1.00 74.56 70 ASP A O 1
ATOM 542 N N . ASP A 1 71 ? 13.123 -7.015 -11.084 1.00 68.19 71 ASP A N 1
ATOM 543 C CA . ASP A 1 71 ? 14.405 -6.776 -10.410 1.00 68.19 71 ASP A CA 1
ATOM 544 C C . ASP A 1 71 ? 15.186 -8.090 -10.182 1.00 68.19 71 ASP A C 1
ATOM 546 O O . ASP A 1 71 ? 16.361 -8.190 -10.532 1.00 68.19 71 ASP A O 1
ATOM 550 N N . MET A 1 72 ? 14.516 -9.167 -9.739 1.00 61.97 72 MET A N 1
ATOM 551 C CA . MET A 1 72 ? 15.142 -10.501 -9.630 1.00 61.97 72 MET A CA 1
ATOM 552 C C . MET A 1 72 ? 15.540 -11.112 -10.985 1.00 61.97 72 MET A C 1
ATOM 554 O O . MET A 1 72 ? 16.491 -11.899 -11.060 1.00 61.97 72 MET A O 1
ATOM 558 N N . SER A 1 73 ? 14.804 -10.798 -12.056 1.00 56.44 73 SER A N 1
ATOM 559 C CA . SER A 1 73 ? 15.106 -11.295 -13.403 1.00 56.44 73 SER A CA 1
ATOM 560 C C . SER A 1 73 ? 16.370 -10.651 -13.978 1.00 56.44 73 SER A C 1
ATOM 562 O O . SER A 1 73 ? 17.122 -11.326 -14.681 1.00 56.44 73 SER A O 1
ATOM 564 N N . GLY A 1 74 ? 16.646 -9.389 -13.635 1.00 53.53 74 GLY A N 1
ATOM 565 C CA . GLY A 1 74 ? 17.850 -8.678 -14.071 1.00 53.53 74 GLY A CA 1
ATOM 566 C C . GLY A 1 74 ? 19.154 -9.329 -13.595 1.00 53.53 74 GLY A C 1
ATOM 567 O O . GLY A 1 74 ? 20.098 -9.446 -14.376 1.00 53.53 74 GLY A O 1
ATOM 568 N N . ASP A 1 75 ? 19.191 -9.823 -12.356 1.00 52.09 75 ASP A N 1
ATOM 569 C CA . ASP A 1 75 ? 20.403 -10.409 -11.761 1.00 52.09 75 ASP A CA 1
ATOM 570 C C . ASP A 1 75 ? 20.630 -11.886 -12.143 1.00 52.09 75 ASP A C 1
ATOM 572 O O . ASP A 1 75 ? 21.765 -12.362 -12.190 1.00 52.09 75 ASP A O 1
ATOM 576 N N . THR A 1 76 ? 19.571 -12.637 -12.467 1.00 48.31 76 THR A N 1
ATOM 577 C CA . THR A 1 76 ? 19.674 -14.104 -12.630 1.00 48.31 76 THR A CA 1
ATOM 578 C C . THR A 1 76 ? 20.046 -14.550 -14.055 1.00 48.31 76 THR A C 1
ATOM 580 O O . THR A 1 76 ? 20.503 -15.676 -14.245 1.00 48.31 76 THR A O 1
ATOM 583 N N . VAL A 1 77 ? 19.915 -13.693 -15.077 1.00 46.94 77 VAL A N 1
ATOM 584 C CA . VAL A 1 77 ? 20.207 -14.078 -16.480 1.00 46.94 77 VAL A CA 1
ATOM 585 C C . VAL A 1 77 ? 21.697 -13.941 -16.848 1.00 46.94 77 VAL A C 1
ATOM 587 O O . VAL A 1 77 ? 22.129 -14.481 -17.861 1.00 46.94 77 VAL A O 1
ATOM 590 N N . ALA A 1 78 ? 22.520 -13.284 -16.023 1.00 47.94 78 ALA A N 1
ATOM 591 C CA . ALA A 1 78 ? 23.949 -13.092 -16.303 1.00 47.94 78 ALA A CA 1
ATOM 592 C C . ALA A 1 78 ? 24.882 -14.159 -15.686 1.00 47.94 78 ALA A C 1
ATOM 594 O O . ALA A 1 78 ? 26.095 -14.080 -15.873 1.00 47.94 78 ALA A O 1
ATOM 595 N N . ALA A 1 79 ? 24.351 -15.149 -14.957 1.00 46.09 79 ALA A N 1
ATOM 596 C CA . ALA A 1 79 ? 25.150 -16.127 -14.208 1.00 46.09 79 ALA A CA 1
ATOM 597 C C . ALA A 1 79 ? 25.230 -17.536 -14.840 1.00 46.09 79 ALA A C 1
ATOM 599 O O . ALA A 1 79 ? 25.537 -18.497 -14.130 1.00 46.09 79 ALA A O 1
ATOM 600 N N . THR A 1 80 ? 24.972 -17.681 -16.146 1.00 44.47 80 THR A N 1
ATOM 601 C CA . THR A 1 80 ? 25.192 -18.944 -16.885 1.00 44.47 80 THR A CA 1
ATOM 602 C C . THR A 1 80 ? 26.293 -18.826 -17.919 1.00 44.47 80 THR A C 1
ATOM 604 O O . THR A 1 80 ? 26.213 -17.868 -18.721 1.00 44.47 80 THR A O 1
#

Radius of gyration: 15.48 Å; Cα contacts (8 Å, |Δi|>4): 43; chains: 1; bounding box: 52×30×33 Å

InterPro domains:
  IPR000210 BTB/POZ domain [PF00651] (3-70)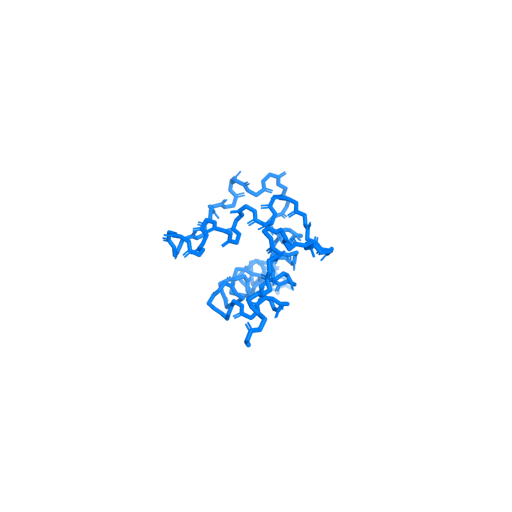
  IPR011333 SKP1/BTB/POZ domain superfamily [G3DSA:3.30.710.10] (1-80)
  IPR011333 SKP1/BTB/POZ domain superfamily [SSF54695] (1-70)
  IPR045005 BTB/POZ and MATH domain-containing protein 1-6 [PTHR26379] (8-73)

Organism: NCBI:txid1010633

pLDDT: mean 72.75, std 12.34, range [42.59, 86.0]

Sequence (80 aa):
MVEATMSSITLHDIEPATFRIMLQFMYTDALPGDDQLGGPPVDMMHKLLAAADRYALDRLKLICAQKLCDDMSGDTVAAT

Foldseek 3Di:
DDPPPPPDDDDPQADPLLVVQVVCCVVVVDGDDPVSQPDDSLVSLVRNLVVCVVVVVVSSNVVSVVVNVVVVVVPPPVPD

Secondary structure (DSSP, 8-state):
------S-----S--HHHHHHHHHHHHHS-PPPGGGG-S-HHHHHHHHHHHHHHTT-HHHHHHHHHHHHHHHHHHHTT--

Mean predicted aligned error: 10.17 Å

Solvent-accessible surface area (backbone atoms only — not comparable to full-atom values): 5020 Å² total; per-residue (Å²): 134,83,79,77,88,61,96,68,82,88,74,76,98,61,55,73,67,50,50,53,48,51,51,42,25,74,74,66,80,43,77,78,57,67,84,76,60,80,54,66,58,65,65,54,37,52,54,40,30,55,47,21,60,76,69,68,33,64,71,58,27,52,53,33,52,49,53,51,51,51,59,55,50,67,66,62,72,76,78,120